Protein AF-A0A498DBR0-F1 (afdb_monomer)

Solvent-accessible surface area (backbone atoms only — not comparable to full-atom values): 5287 Å² total; per-residue (Å²): 109,75,65,60,52,50,54,51,51,53,51,53,51,52,52,52,56,51,50,52,60,50,54,77,72,48,65,70,94,77,57,69,61,45,63,56,21,44,51,47,16,50,50,22,48,49,51,28,53,46,66,60,47,66,96,43,95,45,77,85,70,54,46,75,67,51,49,52,53,32,52,53,23,51,51,52,14,50,55,23,42,52,50,21,53,52,47,53,50,54,54,55,60,78,72,109

Secondary structure (DSSP, 8-state):
-HHHHHHHHHHHHHHHHHHHHHHTTS-GGG--THHHHHHHHHHHHHHHHHHHHTT-SSGGG--HHHHHHHHHHHHHHHHHHHHHHHHHHHHHHTT-

Structure (mmCIF, N/CA/C/O backbone):
data_AF-A0A498DBR0-F1
#
_entry.id   AF-A0A498DBR0-F1
#
loop_
_atom_site.group_PDB
_atom_site.id
_atom_site.type_symbol
_atom_site.label_atom_id
_atom_site.label_alt_id
_atom_site.label_comp_id
_atom_site.label_asym_id
_atom_site.label_entity_id
_atom_site.label_seq_id
_atom_site.pdbx_PDB_ins_code
_atom_site.Cartn_x
_atom_site.Cartn_y
_atom_site.Cartn_z
_atom_site.occupancy
_atom_site.B_iso_or_equiv
_atom_site.auth_seq_id
_atom_site.auth_comp_id
_atom_site.auth_asym_id
_atom_site.auth_atom_id
_atom_site.pdbx_PDB_model_num
ATOM 1 N N . MET A 1 1 ? -22.021 -12.821 11.250 1.00 62.44 1 MET A N 1
ATOM 2 C CA . MET A 1 1 ? -20.759 -13.591 11.275 1.00 62.44 1 MET A CA 1
ATOM 3 C C . MET A 1 1 ? -20.639 -14.619 10.147 1.00 62.44 1 MET A C 1
ATOM 5 O O . MET A 1 1 ? -19.879 -14.370 9.225 1.00 62.44 1 MET A O 1
ATOM 9 N N . THR A 1 2 ? -21.374 -15.742 10.137 1.00 75.69 2 THR A N 1
ATOM 10 C CA . THR A 1 2 ? -21.166 -16.812 9.127 1.00 75.69 2 THR A CA 1
ATOM 11 C C . THR A 1 2 ? -21.482 -16.378 7.687 1.00 75.69 2 THR A C 1
ATOM 13 O O . THR A 1 2 ? -20.727 -16.690 6.775 1.00 75.69 2 THR A O 1
ATOM 16 N N . MET A 1 3 ? -22.553 -15.604 7.477 1.00 85.31 3 MET A N 1
ATOM 17 C CA . MET A 1 3 ? -22.933 -15.093 6.147 1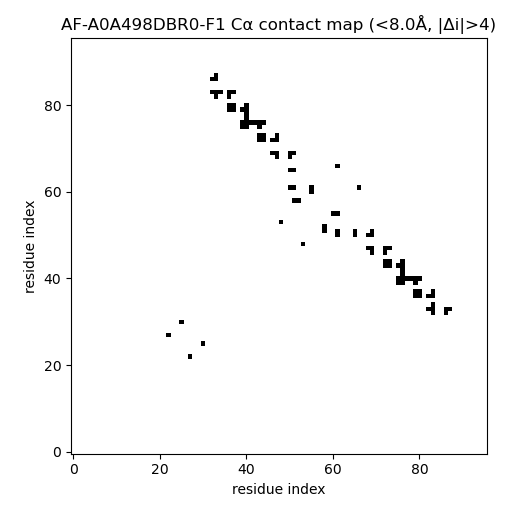.00 85.31 3 MET A CA 1
ATOM 18 C C . MET A 1 3 ? -21.960 -14.041 5.598 1.00 85.31 3 MET A C 1
ATOM 20 O O . MET A 1 3 ? -21.635 -14.073 4.417 1.00 85.31 3 MET A O 1
ATOM 24 N N . GLU A 1 4 ? -21.453 -13.139 6.441 1.00 77.62 4 GLU A N 1
ATOM 25 C CA . GLU A 1 4 ? -20.457 -12.128 6.040 1.00 77.62 4 GLU A CA 1
ATOM 26 C C . GLU A 1 4 ? -19.148 -12.789 5.601 1.00 77.62 4 GLU A C 1
ATOM 28 O O . GLU A 1 4 ? -18.539 -12.382 4.611 1.00 77.62 4 GLU A O 1
ATOM 33 N N . LEU A 1 5 ? -18.755 -13.861 6.293 1.00 85.44 5 LEU A N 1
ATOM 34 C CA . LEU A 1 5 ? -17.582 -14.655 5.947 1.00 85.44 5 LEU A CA 1
ATOM 35 C C . LEU A 1 5 ? -17.758 -15.348 4.585 1.00 85.44 5 LEU A C 1
ATOM 37 O O . LEU A 1 5 ? -16.846 -15.322 3.762 1.00 85.44 5 LEU A O 1
ATOM 41 N N . ILE A 1 6 ? -18.949 -15.896 4.311 1.00 90.69 6 ILE A N 1
ATOM 42 C CA . ILE A 1 6 ? -19.290 -16.507 3.015 1.00 90.69 6 ILE A CA 1
ATOM 43 C C . ILE A 1 6 ? -19.261 -15.462 1.893 1.00 90.69 6 ILE A C 1
ATOM 45 O O . ILE A 1 6 ? -18.623 -15.693 0.867 1.00 90.69 6 ILE A O 1
ATOM 49 N N . PHE A 1 7 ? -19.888 -14.299 2.086 1.00 86.06 7 PHE A N 1
ATOM 50 C CA . PHE A 1 7 ? -19.861 -13.214 1.098 1.00 86.06 7 PHE A CA 1
ATOM 51 C C . PHE A 1 7 ? -18.436 -12.740 0.804 1.00 86.06 7 PHE A C 1
ATOM 53 O O . PHE A 1 7 ? -18.068 -12.568 -0.357 1.00 86.06 7 PHE A O 1
ATOM 60 N N . THR A 1 8 ? -17.615 -12.593 1.843 1.00 82.94 8 THR A N 1
ATOM 61 C CA . THR A 1 8 ? -16.208 -12.199 1.704 1.00 82.94 8 THR A CA 1
ATOM 62 C C . THR A 1 8 ? -15.419 -13.229 0.897 1.00 82.94 8 THR A C 1
ATOM 64 O O . THR A 1 8 ? -14.706 -12.866 -0.036 1.00 82.94 8 THR A O 1
ATOM 67 N N . LEU A 1 9 ? -15.590 -14.521 1.196 1.00 89.94 9 LEU A N 1
ATOM 68 C CA . LEU A 1 9 ? -14.946 -15.607 0.454 1.00 89.94 9 LEU A CA 1
ATOM 69 C C . LEU A 1 9 ? -15.360 -15.627 -1.020 1.00 89.94 9 LEU A C 1
ATOM 71 O O . LEU A 1 9 ? -14.498 -15.782 -1.881 1.00 89.94 9 LEU A O 1
ATOM 75 N N . VAL A 1 10 ? -16.645 -15.421 -1.322 1.00 92.69 10 VAL A N 1
ATOM 76 C CA . VAL A 1 10 ? -17.152 -15.351 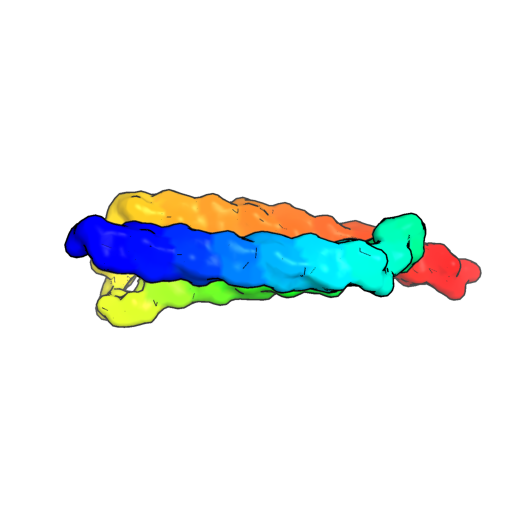-2.704 1.00 92.69 10 VAL A CA 1
ATOM 77 C C . VAL A 1 10 ? -16.531 -14.178 -3.464 1.00 92.69 10 VAL A C 1
ATOM 79 O O . VAL A 1 10 ? -16.126 -14.347 -4.614 1.00 92.69 10 VAL A O 1
ATOM 82 N N . ILE A 1 11 ? -16.403 -13.009 -2.830 1.00 86.19 11 ILE A N 1
ATOM 83 C CA . ILE A 1 11 ? -15.770 -11.832 -3.441 1.00 86.19 11 ILE A CA 1
ATOM 84 C C . ILE A 1 11 ? -14.285 -12.097 -3.722 1.00 86.19 11 ILE A C 1
ATOM 86 O O . ILE A 1 11 ? -13.820 -11.830 -4.830 1.00 86.19 11 ILE A O 1
ATOM 90 N N . ILE A 1 12 ? -13.553 -12.672 -2.760 1.00 88.81 12 ILE A N 1
ATOM 91 C CA . ILE A 1 12 ? -12.134 -13.026 -2.927 1.00 88.81 12 ILE A CA 1
ATOM 92 C C . ILE A 1 12 ? -11.958 -14.027 -4.076 1.00 88.81 12 ILE A C 1
ATOM 94 O O . ILE A 1 12 ? -11.108 -13.820 -4.942 1.00 88.81 12 ILE A O 1
ATOM 98 N N . LEU A 1 13 ? -12.786 -15.078 -4.129 1.00 93.38 13 LEU A N 1
ATOM 99 C CA . LEU A 1 13 ? -12.756 -16.065 -5.213 1.00 93.38 13 LEU A CA 1
ATOM 100 C C . LEU A 1 13 ? -13.067 -15.426 -6.570 1.00 93.38 13 LEU A C 1
ATOM 102 O O . LEU A 1 13 ? -12.397 -15.718 -7.560 1.00 93.38 13 LEU A O 1
ATOM 106 N N . GLY A 1 14 ? -14.058 -14.534 -6.613 1.00 91.31 14 GLY A N 1
ATOM 107 C CA . GLY A 1 14 ? -14.426 -13.796 -7.817 1.00 91.31 14 GLY A CA 1
ATOM 108 C C . GLY A 1 14 ? -13.268 -12.957 -8.352 1.00 91.31 14 GLY A C 1
ATOM 109 O O . GLY A 1 14 ? -12.957 -13.035 -9.540 1.00 91.31 14 GLY A O 1
ATOM 110 N N . ILE A 1 15 ? -12.585 -12.214 -7.477 1.00 85.25 15 ILE A N 1
ATOM 111 C CA . ILE A 1 15 ? -11.399 -11.425 -7.837 1.00 85.25 15 ILE A CA 1
ATOM 112 C C . ILE A 1 15 ? -10.271 -12.340 -8.328 1.00 85.25 15 ILE A C 1
ATOM 114 O O . ILE A 1 15 ? -9.685 -12.062 -9.373 1.00 85.25 15 ILE A O 1
ATOM 118 N N . ALA A 1 16 ? -9.997 -13.448 -7.632 1.00 82.56 16 ALA A N 1
ATOM 119 C CA . ALA A 1 16 ? -8.940 -14.388 -8.006 1.00 82.56 16 ALA A CA 1
ATOM 120 C C . ALA A 1 16 ? -9.148 -14.978 -9.414 1.00 82.56 16 ALA A C 1
ATOM 122 O O . ALA A 1 16 ? -8.227 -14.968 -10.229 1.00 82.56 16 ALA A O 1
ATOM 123 N N . LEU A 1 17 ? -10.370 -15.413 -9.738 1.00 89.75 17 LEU A N 1
ATOM 124 C CA . LEU A 1 17 ? -10.716 -15.923 -11.073 1.00 89.75 17 LEU A CA 1
ATOM 125 C C . LEU A 1 17 ? -10.599 -14.853 -12.165 1.00 89.75 17 LEU A C 1
ATOM 127 O O . LEU A 1 17 ? -10.258 -15.150 -13.313 1.00 89.75 17 LEU A O 1
ATOM 131 N N . LEU A 1 18 ? -10.913 -13.602 -11.827 1.00 81.62 18 LEU A N 1
ATOM 132 C CA . LEU A 1 18 ? -10.830 -12.483 -12.757 1.00 81.62 18 LEU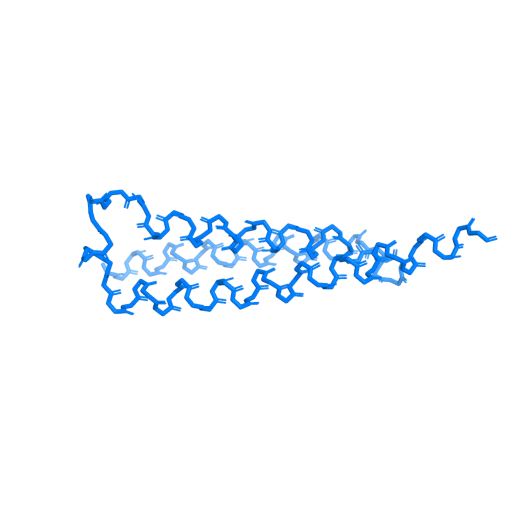 A CA 1
ATOM 133 C C . LEU A 1 18 ? -9.369 -12.138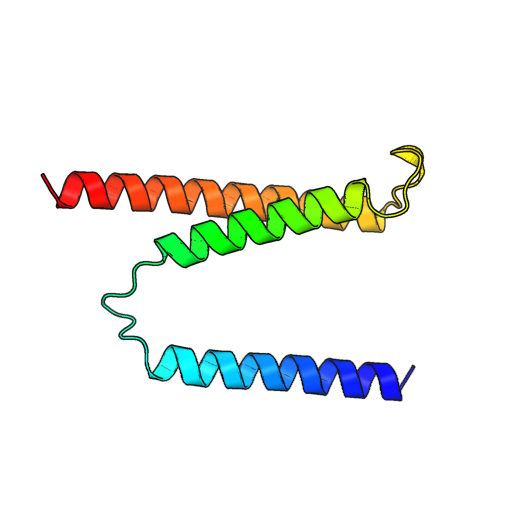 -13.070 1.00 81.62 18 LEU A C 1
ATOM 135 O O . LEU A 1 18 ? -9.033 -11.918 -14.233 1.00 81.62 18 LEU A O 1
ATOM 139 N N . ILE A 1 19 ? -8.502 -12.171 -12.054 1.00 79.31 19 ILE A N 1
ATOM 140 C CA . ILE A 1 19 ? -7.050 -12.017 -12.201 1.00 79.31 19 ILE A CA 1
ATOM 141 C C . ILE A 1 19 ? -6.490 -13.125 -13.095 1.00 79.31 19 ILE A C 1
ATOM 143 O O . ILE A 1 19 ? -5.807 -12.815 -14.067 1.00 79.31 19 ILE A O 1
ATOM 147 N N . ASP A 1 20 ? -6.826 -14.389 -12.833 1.00 77.31 20 ASP A N 1
ATOM 148 C CA . ASP A 1 20 ? -6.338 -15.535 -13.614 1.00 77.31 20 ASP A CA 1
ATOM 149 C C . ASP A 1 20 ? -6.695 -15.414 -15.109 1.00 77.31 20 ASP A C 1
ATOM 151 O O . ASP A 1 20 ? -5.841 -15.531 -15.993 1.00 77.31 20 ASP A O 1
ATOM 155 N N . LYS A 1 21 ? -7.944 -15.027 -15.411 1.00 82.06 21 LYS A N 1
ATOM 156 C CA . LYS A 1 21 ? -8.388 -14.742 -16.787 1.00 82.06 21 LYS A CA 1
ATOM 157 C C . LYS A 1 21 ? -7.617 -13.611 -17.463 1.00 82.06 21 LYS A C 1
ATOM 159 O O . LYS A 1 21 ? -7.432 -13.657 -18.681 1.00 82.06 21 LYS A O 1
ATOM 164 N N . ILE A 1 22 ? -7.238 -12.576 -16.717 1.00 78.00 22 ILE A N 1
ATOM 165 C CA . ILE A 1 22 ? -6.445 -11.462 -17.246 1.00 78.00 22 ILE A CA 1
ATOM 166 C C . ILE A 1 22 ? -5.019 -11.943 -17.518 1.00 78.00 22 ILE A C 1
ATOM 168 O O . ILE A 1 22 ? -4.522 -11.739 -18.623 1.00 78.00 22 ILE A O 1
ATOM 172 N N . TYR A 1 23 ? -4.396 -12.641 -16.566 1.00 67.88 23 TYR A N 1
ATOM 173 C CA . TYR A 1 23 ? -3.031 -13.164 -16.689 1.00 67.88 23 TYR A CA 1
ATOM 174 C C . TYR A 1 23 ? -2.869 -14.105 -17.885 1.00 67.88 23 TYR A C 1
ATOM 176 O O . TYR A 1 23 ? -1.910 -13.962 -18.637 1.00 67.88 23 TYR A O 1
ATOM 184 N N . ALA A 1 24 ? -3.838 -14.987 -18.140 1.00 70.56 24 ALA A N 1
ATOM 185 C CA . ALA A 1 24 ? -3.816 -15.889 -19.296 1.00 70.56 24 ALA A CA 1
ATOM 186 C C . ALA A 1 24 ? -3.847 -15.167 -20.661 1.00 70.56 24 ALA A C 1
ATOM 188 O O . ALA A 1 24 ? -3.506 -15.755 -21.685 1.00 70.56 24 ALA A O 1
ATOM 189 N N . ARG A 1 25 ? -4.279 -13.899 -20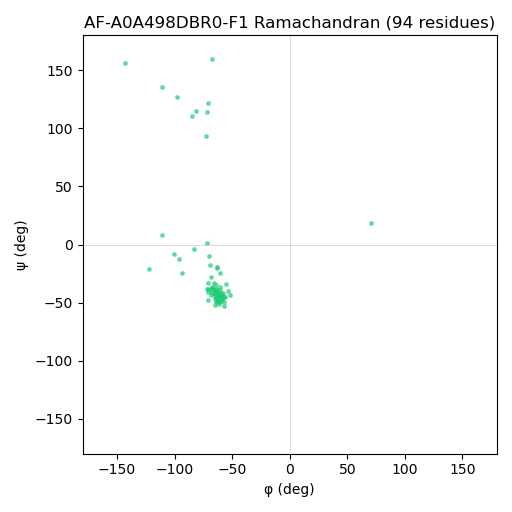.699 1.00 70.75 25 ARG A N 1
ATOM 190 C CA . ARG A 1 25 ? -4.353 -13.079 -21.921 1.00 70.75 25 ARG A CA 1
ATOM 191 C C . ARG A 1 25 ? -3.198 -12.094 -22.065 1.00 70.75 25 ARG A C 1
ATOM 193 O O . ARG A 1 25 ? -3.082 -11.450 -23.108 1.00 70.75 25 ARG A O 1
ATOM 200 N N . VAL A 1 26 ? -2.366 -11.946 -21.040 1.00 67.19 26 VAL A N 1
ATOM 201 C CA . VAL A 1 26 ? -1.225 -11.032 -21.044 1.00 67.19 26 VAL A CA 1
ATOM 202 C C . VAL A 1 26 ? 0.027 -11.827 -21.390 1.00 67.19 26 VAL A C 1
ATOM 204 O O . VAL A 1 26 ? 0.334 -12.833 -20.763 1.00 67.19 26 VAL A O 1
ATOM 207 N N . ASN A 1 27 ? 0.777 -11.369 -22.393 1.00 63.81 27 ASN A N 1
ATOM 208 C CA . ASN A 1 27 ? 2.069 -11.959 -22.718 1.00 63.81 27 ASN A CA 1
ATOM 209 C C . ASN A 1 27 ? 3.095 -11.557 -21.642 1.00 63.81 27 ASN A C 1
ATOM 211 O O . ASN A 1 27 ? 3.684 -10.475 -21.708 1.00 63.81 27 ASN A O 1
ATOM 215 N N . LEU A 1 28 ? 3.251 -12.409 -20.623 1.00 64.56 28 LEU A N 1
ATOM 216 C CA . LEU A 1 28 ? 4.078 -12.153 -19.438 1.00 64.56 28 LEU A CA 1
ATOM 217 C C . LEU A 1 28 ? 5.558 -11.925 -19.771 1.00 64.56 28 LEU A C 1
ATOM 219 O O . LEU A 1 28 ? 6.237 -11.219 -19.032 1.00 64.56 28 LEU A O 1
ATOM 223 N N . GLU A 1 29 ? 6.043 -12.441 -20.902 1.00 62.25 29 GLU A N 1
ATOM 224 C CA . GLU A 1 29 ? 7.436 -12.277 -21.338 1.00 62.25 29 GLU A CA 1
ATOM 225 C C . GLU A 1 29 ? 7.772 -10.831 -21.739 1.00 62.25 29 GLU A C 1
ATOM 227 O O . GLU A 1 29 ? 8.906 -10.391 -21.573 1.00 62.25 29 GLU A O 1
ATOM 232 N N . ASN A 1 30 ? 6.779 -10.065 -22.207 1.00 59.56 30 ASN A N 1
ATOM 233 C CA . ASN A 1 30 ? 6.919 -8.646 -22.567 1.00 59.56 30 ASN A CA 1
ATOM 234 C C . ASN A 1 30 ? 6.172 -7.710 -21.605 1.00 59.56 30 ASN A C 1
ATOM 236 O O . ASN A 1 30 ? 6.045 -6.506 -21.862 1.00 59.56 30 ASN A O 1
ATOM 240 N N . TYR A 1 31 ? 5.651 -8.248 -20.500 1.00 65.25 31 TYR A N 1
ATOM 241 C CA . TYR A 1 31 ? 4.888 -7.468 -19.545 1.00 65.25 31 TYR A CA 1
ATOM 242 C C . TYR A 1 31 ? 5.805 -6.508 -18.788 1.00 65.25 31 TYR A C 1
ATOM 244 O O . TYR A 1 31 ? 6.766 -6.890 -18.126 1.00 65.25 31 TYR A O 1
ATOM 252 N N . SER A 1 32 ? 5.483 -5.224 -18.890 1.00 65.12 32 SER A N 1
ATOM 253 C CA . SER A 1 32 ? 6.111 -4.182 -18.097 1.00 65.12 32 SER A CA 1
ATOM 254 C C . SER A 1 32 ? 5.419 -4.066 -16.743 1.00 65.12 32 SER A C 1
ATOM 256 O O . SER A 1 32 ? 4.325 -3.493 -16.701 1.00 65.12 32 SER A O 1
ATOM 258 N N . PRO A 1 33 ? 6.049 -4.445 -15.620 1.00 80.56 33 PRO A N 1
ATOM 259 C CA . PRO A 1 33 ? 5.433 -4.284 -14.306 1.00 80.56 33 PRO A CA 1
ATOM 260 C C . PRO A 1 33 ? 5.370 -2.814 -13.858 1.00 80.56 33 PRO A C 1
ATOM 262 O O . PRO A 1 33 ? 4.879 -2.526 -12.776 1.00 80.56 33 PRO A O 1
ATOM 265 N N . ILE A 1 34 ? 5.836 -1.855 -14.672 1.00 85.75 34 ILE A N 1
ATOM 266 C CA . ILE A 1 34 ? 5.841 -0.427 -14.321 1.00 85.75 34 ILE A CA 1
ATOM 267 C C . ILE A 1 34 ? 4.467 0.081 -13.862 1.00 85.75 34 ILE A C 1
ATOM 269 O O . ILE A 1 34 ? 4.377 0.782 -12.858 1.00 85.75 34 ILE A O 1
ATOM 273 N N . TRP A 1 35 ? 3.397 -0.309 -14.560 1.00 82.25 35 TRP A N 1
ATOM 274 C CA . TRP A 1 35 ? 2.041 0.095 -14.203 1.00 82.25 35 TRP A CA 1
ATOM 275 C C . TRP A 1 35 ? 1.583 -0.591 -12.922 1.00 82.25 35 TRP A C 1
ATOM 277 O O . TRP A 1 35 ? 0.975 0.051 -12.077 1.00 82.25 35 TRP A O 1
ATOM 287 N N . GLU A 1 36 ? 1.936 -1.858 -12.730 1.00 89.19 36 GLU A N 1
ATOM 288 C CA . GLU A 1 36 ? 1.647 -2.591 -11.500 1.00 89.19 36 GLU A CA 1
ATOM 289 C C . GLU A 1 36 ? 2.319 -1.949 -10.283 1.00 89.19 36 GLU A C 1
ATOM 291 O O . GLU A 1 36 ? 1.656 -1.699 -9.278 1.00 89.19 36 GLU A O 1
ATOM 296 N N . TYR A 1 37 ? 3.607 -1.616 -10.384 1.00 91.56 37 TYR A N 1
ATOM 297 C CA . TYR A 1 37 ? 4.340 -0.923 -9.328 1.00 91.56 37 TYR A CA 1
ATOM 298 C C . TYR A 1 37 ? 3.733 0.446 -9.020 1.00 91.56 37 TYR A C 1
ATOM 300 O O . TYR A 1 37 ? 3.571 0.798 -7.853 1.00 91.56 37 TYR A O 1
ATOM 308 N N . PHE A 1 38 ? 3.339 1.199 -10.049 1.00 90.12 38 PHE A N 1
ATOM 309 C CA . PHE A 1 38 ? 2.650 2.472 -9.864 1.00 90.12 38 PHE A CA 1
ATOM 310 C C . PHE A 1 38 ? 1.311 2.297 -9.132 1.00 90.12 38 PHE A C 1
ATOM 312 O O . PHE A 1 38 ? 1.072 2.964 -8.126 1.00 90.12 38 PHE A O 1
ATOM 319 N N . PHE A 1 39 ? 0.453 1.382 -9.592 1.00 89.50 39 PHE A N 1
ATOM 320 C CA . PHE A 1 39 ? -0.862 1.164 -8.989 1.00 89.50 39 PHE A CA 1
ATOM 321 C C . PHE A 1 39 ? -0.767 0.623 -7.564 1.00 89.50 39 PHE A C 1
ATOM 323 O O . PHE A 1 39 ? -1.522 1.071 -6.706 1.00 89.50 39 PHE A O 1
ATOM 330 N N . LYS A 1 40 ? 0.178 -0.281 -7.279 1.00 94.19 40 LYS A N 1
ATOM 331 C CA . LYS A 1 40 ? 0.438 -0.757 -5.913 1.00 94.19 40 LYS A CA 1
ATOM 332 C C . LYS A 1 40 ? 0.897 0.385 -5.011 1.00 94.19 40 LYS A C 1
ATOM 334 O O . LYS A 1 40 ? 0.332 0.565 -3.938 1.00 94.19 40 LYS A O 1
ATOM 339 N N . ALA A 1 41 ? 1.862 1.193 -5.457 1.00 93.25 41 ALA A N 1
ATOM 340 C CA . ALA A 1 41 ? 2.324 2.355 -4.700 1.00 93.25 41 ALA A CA 1
ATOM 341 C C . ALA A 1 41 ? 1.177 3.329 -4.390 1.00 93.25 41 ALA A C 1
ATOM 343 O O . ALA A 1 41 ? 1.018 3.761 -3.248 1.00 93.25 41 ALA A O 1
ATOM 344 N N . PHE A 1 42 ? 0.344 3.619 -5.391 1.00 92.31 42 PHE A N 1
ATOM 345 C CA . PHE A 1 42 ? -0.833 4.467 -5.239 1.00 92.31 42 PHE A CA 1
ATOM 346 C C . PHE A 1 42 ? -1.851 3.878 -4.254 1.00 92.31 42 PHE A C 1
ATOM 348 O O . PHE A 1 42 ? -2.286 4.578 -3.343 1.00 92.31 42 PHE A O 1
ATOM 355 N N . LEU A 1 43 ? -2.204 2.597 -4.398 1.00 95.12 43 LEU A N 1
ATOM 356 C CA . LEU A 1 43 ? -3.187 1.924 -3.548 1.00 95.12 43 LEU A CA 1
ATOM 357 C C . LEU A 1 43 ? -2.743 1.914 -2.082 1.00 95.12 43 LEU A C 1
ATOM 359 O 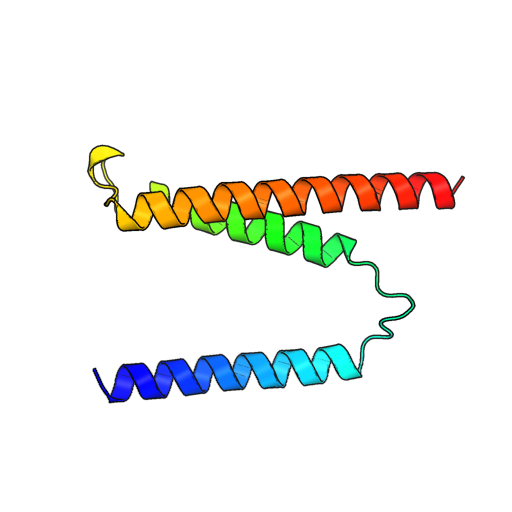O . LEU A 1 43 ? -3.526 2.248 -1.199 1.00 95.12 43 LEU A O 1
ATOM 363 N N . TYR A 1 44 ? -1.482 1.579 -1.814 1.00 96.56 44 TYR A N 1
ATOM 364 C CA . TYR A 1 44 ? -0.954 1.578 -0.453 1.00 96.56 44 TYR A CA 1
ATOM 365 C C . TYR A 1 44 ? -0.850 2.987 0.143 1.00 96.56 44 TYR A C 1
ATOM 367 O O . TYR A 1 44 ? -1.146 3.181 1.325 1.00 96.56 44 TYR A O 1
ATOM 375 N N . GLY A 1 45 ? -0.502 3.992 -0.667 1.00 93.75 45 GLY A N 1
ATOM 376 C CA . GLY A 1 45 ? -0.574 5.395 -0.255 1.00 93.75 45 GLY A CA 1
ATOM 377 C C . GLY A 1 45 ? -2.005 5.815 0.092 1.00 93.75 45 GLY A C 1
ATOM 378 O O . GLY A 1 45 ? -2.236 6.444 1.123 1.00 93.75 45 GLY A O 1
ATOM 379 N N . PHE A 1 46 ? -2.980 5.393 -0.713 1.00 94.62 46 PHE A N 1
ATOM 380 C CA . PHE A 1 46 ? -4.397 5.639 -0.469 1.00 94.62 46 PHE A CA 1
ATOM 381 C C . PHE A 1 46 ? -4.880 4.981 0.828 1.00 94.62 46 PHE A C 1
ATOM 383 O O . PHE A 1 46 ? -5.478 5.665 1.654 1.00 94.62 46 PHE A O 1
ATOM 390 N N . ILE A 1 47 ? -4.567 3.697 1.049 1.00 94.81 47 ILE A N 1
ATOM 391 C CA . ILE A 1 47 ? -4.883 2.979 2.297 1.00 94.81 47 ILE A CA 1
ATOM 392 C C . ILE A 1 47 ? -4.286 3.716 3.495 1.00 94.81 47 ILE A C 1
ATOM 394 O O . ILE A 1 47 ? -4.982 3.927 4.485 1.00 94.81 47 ILE A O 1
ATOM 398 N N . THR A 1 48 ? -3.029 4.150 3.393 1.00 96.25 48 THR A N 1
ATOM 399 C CA . THR A 1 48 ? -2.345 4.890 4.460 1.00 96.25 48 THR A CA 1
ATOM 400 C C . THR A 1 48 ? -3.112 6.159 4.831 1.00 96.25 48 THR A C 1
ATOM 402 O O . THR A 1 48 ? -3.457 6.344 5.994 1.00 96.25 48 THR A O 1
ATOM 405 N N . VAL A 1 49 ? -3.436 7.002 3.845 1.00 94.75 49 VAL A N 1
ATOM 406 C CA . VAL A 1 49 ? -4.155 8.270 4.056 1.00 94.75 49 VAL A CA 1
ATOM 407 C C . VAL A 1 49 ? -5.568 8.027 4.586 1.00 94.75 49 VAL A C 1
ATOM 409 O O . VAL A 1 49 ? -5.976 8.662 5.555 1.00 94.75 49 VAL A O 1
ATOM 412 N N . PHE A 1 50 ? -6.316 7.093 3.997 1.00 95.12 50 PHE A N 1
ATOM 413 C CA . PHE A 1 50 ? -7.676 6.796 4.450 1.00 95.12 50 PHE A CA 1
ATOM 414 C C . PHE A 1 50 ? -7.698 6.254 5.876 1.00 95.12 50 PHE A C 1
ATOM 416 O O . PHE A 1 50 ? -8.510 6.704 6.675 1.00 95.12 50 PHE A O 1
ATOM 423 N N . THR A 1 51 ? -6.782 5.350 6.220 1.00 94.44 51 THR A N 1
ATOM 424 C CA . THR A 1 51 ? -6.695 4.786 7.576 1.00 94.44 51 THR A CA 1
ATOM 425 C C . THR A 1 51 ? -6.311 5.854 8.607 1.00 94.44 51 THR A C 1
ATOM 427 O O . THR A 1 51 ? -6.778 5.811 9.740 1.00 94.44 51 THR A O 1
ATOM 430 N N . LEU A 1 52 ? -5.491 6.834 8.212 1.00 93.31 52 LEU A N 1
ATOM 431 C CA . LEU A 1 52 ? -5.073 7.944 9.072 1.00 93.31 52 LEU A CA 1
ATOM 432 C C . LEU A 1 52 ? -6.187 8.958 9.360 1.00 93.31 52 LEU A C 1
ATOM 434 O O . LEU A 1 52 ? -6.238 9.485 10.467 1.00 93.31 52 LEU A O 1
ATOM 438 N N . PHE A 1 53 ? -7.037 9.265 8.375 1.00 92.56 53 PHE A N 1
ATOM 439 C CA . PHE A 1 53 ? -7.901 10.453 8.443 1.00 92.56 53 PHE A CA 1
ATOM 440 C C . PHE A 1 53 ? -9.401 10.176 8.323 1.00 92.56 53 PHE A C 1
ATOM 442 O O . PHE A 1 53 ? -10.207 11.015 8.726 1.00 92.56 53 PHE A O 1
ATOM 449 N N . TYR A 1 54 ? -9.823 9.045 7.757 1.00 92.19 54 TYR A N 1
ATOM 450 C CA . TYR A 1 54 ? -11.244 8.809 7.513 1.00 92.19 54 TYR A CA 1
ATOM 451 C C . TYR A 1 54 ? -11.993 8.542 8.824 1.00 92.19 54 TYR A C 1
ATOM 453 O O . TYR A 1 54 ? -11.777 7.529 9.485 1.00 92.19 54 TYR A O 1
ATOM 461 N N . GLY A 1 55 ? -12.894 9.458 9.187 1.00 91.88 55 GLY A N 1
ATOM 462 C CA . GLY A 1 55 ? -13.686 9.361 10.415 1.00 91.88 55 GLY A CA 1
ATOM 463 C C . GLY A 1 55 ? -12.885 9.586 11.703 1.00 91.88 55 GLY A C 1
ATOM 464 O O . GLY A 1 55 ? -13.346 9.168 12.761 1.00 91.88 55 GLY A O 1
ATOM 465 N N . LYS A 1 56 ? -11.698 10.207 11.619 1.00 92.31 56 LYS A N 1
ATOM 466 C CA . LYS A 1 56 ? -10.838 10.540 12.766 1.00 92.31 56 LYS A CA 1
ATOM 467 C C . LYS A 1 56 ? -10.806 12.054 12.969 1.00 92.31 56 LYS A C 1
ATOM 469 O O . LYS A 1 56 ? -10.640 12.794 12.001 1.00 92.31 56 LYS A O 1
ATOM 474 N N . GLU A 1 57 ? -10.935 12.513 14.211 1.00 92.31 57 GLU A N 1
ATOM 475 C CA . GLU A 1 57 ? -10.793 13.936 14.560 1.00 92.31 57 GLU A CA 1
ATOM 476 C C . GLU A 1 57 ? -9.356 14.255 14.998 1.00 92.31 57 GLU A C 1
ATOM 478 O 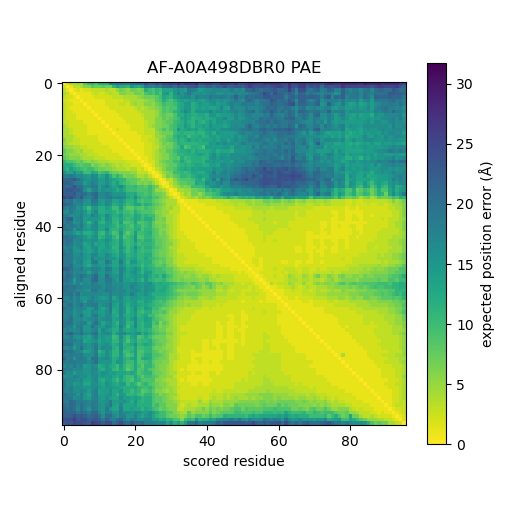O . GLU A 1 57 ? -8.884 15.384 14.850 1.00 92.31 57 GLU A O 1
ATOM 483 N N . SER A 1 58 ? -8.635 13.243 15.489 1.00 92.62 58 SER A N 1
ATOM 484 C CA . SER A 1 58 ? -7.242 13.322 15.919 1.00 92.62 58 SER A CA 1
ATOM 485 C C . SER A 1 58 ? -6.459 12.049 15.584 1.00 92.62 58 SER A C 1
ATOM 487 O O . SER A 1 58 ? -7.007 10.953 15.503 1.00 92.62 58 SER A O 1
ATOM 489 N N . LEU A 1 59 ? -5.131 12.165 15.477 1.00 90.88 59 LEU A N 1
ATOM 490 C CA . LEU A 1 59 ? -4.229 11.009 15.356 1.00 90.88 59 LEU A CA 1
ATOM 491 C C . LEU A 1 59 ? -4.266 10.092 16.588 1.00 90.88 59 LEU A C 1
ATOM 493 O O .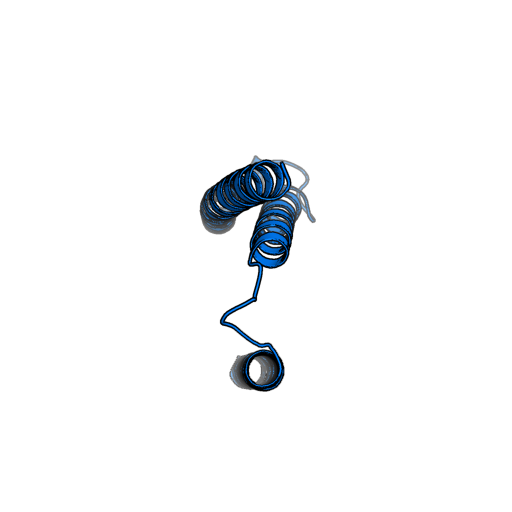 LEU A 1 59 ? -3.898 8.922 16.497 1.00 90.88 59 LEU A O 1
ATOM 497 N N . ASN A 1 60 ? -4.728 10.607 17.730 1.00 93.31 60 ASN A N 1
ATOM 498 C CA . ASN A 1 60 ? -4.937 9.809 18.938 1.00 93.31 60 ASN A CA 1
ATOM 499 C C . ASN A 1 60 ? -6.103 8.814 18.792 1.00 93.31 60 ASN A C 1
ATOM 501 O O . ASN A 1 60 ? -6.169 7.852 19.553 1.00 93.31 60 ASN A O 1
ATOM 505 N N . ASP A 1 61 ? -6.984 9.014 17.807 1.00 95.88 61 ASP A N 1
ATOM 506 C CA . ASP A 1 61 ? -8.128 8.137 17.530 1.00 95.88 61 ASP A CA 1
ATOM 507 C C . ASP A 1 61 ? -7.731 6.917 16.675 1.00 95.88 61 ASP A C 1
ATOM 509 O O . ASP A 1 61 ? -8.561 6.050 16.375 1.00 95.88 61 ASP A O 1
ATOM 513 N N . VAL A 1 62 ? -6.470 6.850 16.236 1.00 95.62 62 VAL A N 1
ATOM 514 C CA . VAL A 1 62 ? -5.924 5.738 15.456 1.00 95.62 62 VAL A CA 1
ATOM 515 C C . VAL A 1 62 ? -5.538 4.608 16.408 1.00 95.62 62 VAL A C 1
ATOM 517 O O . VAL A 1 62 ? -4.633 4.730 17.236 1.00 95.62 62 VAL A O 1
ATOM 520 N N . SER A 1 63 ? -6.232 3.483 16.285 1.00 96.88 63 SER A N 1
ATOM 521 C CA . SER A 1 63 ? -5.999 2.293 17.097 1.00 96.88 63 SER A CA 1
ATOM 522 C C . SER A 1 63 ? -4.644 1.638 16.788 1.00 96.88 63 SER A C 1
ATOM 524 O O . SER A 1 63 ? -4.096 1.806 15.694 1.00 96.88 63 SER A O 1
ATOM 526 N N . PRO A 1 64 ? -4.101 0.809 17.701 1.00 96.19 64 PRO A N 1
ATOM 527 C CA . PRO A 1 64 ? -2.864 0.069 17.444 1.00 96.19 64 PRO A CA 1
ATOM 528 C C . PRO A 1 64 ? -2.908 -0.804 16.179 1.00 96.19 64 PRO A C 1
ATOM 530 O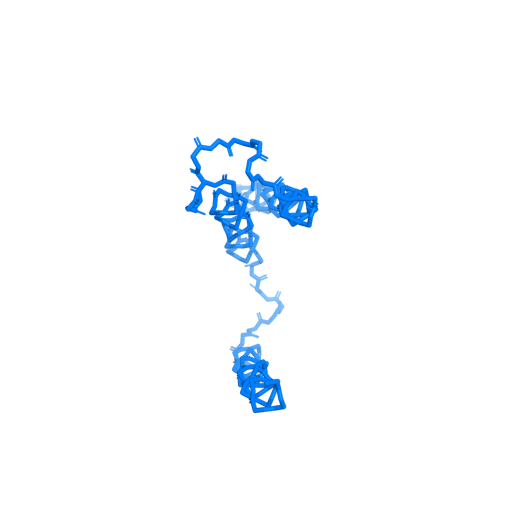 O . PRO A 1 64 ? -1.902 -0.937 15.484 1.00 96.19 64 PRO A O 1
ATOM 533 N N . LEU A 1 65 ? -4.073 -1.377 15.853 1.00 95.88 65 LEU A N 1
ATOM 534 C CA . LEU A 1 65 ? -4.257 -2.165 14.632 1.00 95.88 65 LEU A CA 1
ATOM 535 C C . LEU A 1 65 ? -4.193 -1.285 13.376 1.00 95.88 65 LEU A C 1
ATOM 537 O O . LEU A 1 65 ? -3.536 -1.650 12.405 1.00 95.88 65 LEU A O 1
ATOM 541 N N . GLU A 1 66 ? -4.835 -0.118 13.397 1.00 95.75 66 GLU A N 1
ATOM 542 C CA . GLU A 1 66 ? -4.776 0.845 12.292 1.00 95.75 66 GLU A CA 1
ATOM 543 C C . GLU A 1 66 ? -3.344 1.356 12.080 1.00 95.75 66 GLU A C 1
ATOM 545 O O . GLU A 1 66 ? -2.889 1.424 10.939 1.00 95.75 66 GLU A O 1
ATOM 550 N N . TRP A 1 67 ? -2.582 1.597 13.153 1.00 97.25 67 TRP A N 1
ATOM 551 C CA . TRP A 1 67 ? -1.152 1.920 13.060 1.00 97.25 67 TRP A CA 1
ATOM 552 C C . TRP A 1 67 ? -0.324 0.812 12.406 1.00 97.25 67 TRP A C 1
ATOM 554 O O . TRP A 1 67 ? 0.566 1.108 11.607 1.00 97.25 67 TRP A O 1
ATOM 564 N N . ALA A 1 68 ? -0.624 -0.458 12.687 1.00 96.50 68 ALA A N 1
ATOM 565 C CA . ALA A 1 68 ? 0.030 -1.578 12.015 1.00 96.50 68 ALA A CA 1
ATOM 566 C C . ALA A 1 68 ? -0.302 -1.612 10.511 1.00 96.50 68 ALA A C 1
ATOM 568 O O . ALA A 1 68 ? 0.596 -1.795 9.686 1.00 96.50 68 ALA A O 1
ATOM 569 N N . ILE A 1 69 ? -1.566 -1.373 10.143 1.00 95.56 69 ILE A N 1
ATOM 570 C CA . ILE A 1 69 ? -2.006 -1.280 8.740 1.00 95.56 69 ILE A CA 1
ATOM 571 C C . ILE A 1 69 ? -1.295 -0.123 8.026 1.00 95.56 69 ILE A C 1
ATOM 573 O O . ILE A 1 69 ? -0.797 -0.304 6.912 1.00 95.56 69 ILE A O 1
ATOM 577 N N . ILE A 1 70 ? -1.202 1.041 8.673 1.00 96.62 70 ILE A N 1
ATOM 578 C CA . ILE A 1 70 ? -0.477 2.218 8.175 1.00 96.62 70 ILE A CA 1
ATOM 579 C C . ILE A 1 70 ? 0.998 1.882 7.944 1.00 96.62 70 ILE A C 1
ATOM 581 O O . ILE A 1 70 ? 1.524 2.173 6.873 1.00 96.62 70 ILE A O 1
ATOM 585 N N . ALA A 1 71 ? 1.662 1.239 8.907 1.00 96.38 71 ALA A N 1
ATOM 586 C CA . ALA A 1 71 ? 3.077 0.898 8.803 1.00 96.38 71 ALA A CA 1
ATOM 587 C C . ALA A 1 71 ? 3.358 -0.055 7.631 1.00 96.38 71 ALA A C 1
ATOM 589 O O . ALA A 1 71 ? 4.235 0.218 6.810 1.00 96.38 71 ALA A O 1
ATOM 590 N N . VAL A 1 72 ? 2.584 -1.140 7.511 1.00 96.69 72 VAL A N 1
ATOM 591 C CA . VAL A 1 72 ? 2.721 -2.099 6.401 1.00 96.69 72 VAL A CA 1
ATOM 592 C C . VAL A 1 72 ? 2.452 -1.413 5.064 1.00 96.69 72 VAL A C 1
ATOM 594 O O . VAL A 1 72 ? 3.242 -1.551 4.133 1.00 96.69 72 VAL A O 1
ATOM 597 N N . SER A 1 73 ? 1.387 -0.615 4.980 1.00 96.25 73 SER A N 1
ATOM 598 C CA . SER A 1 73 ? 1.031 0.101 3.751 1.00 96.25 73 SER A CA 1
ATOM 599 C C . SER A 1 73 ? 2.108 1.111 3.352 1.00 96.25 73 SER A C 1
ATOM 601 O O . SER A 1 73 ? 2.483 1.181 2.186 1.00 96.25 73 SER A O 1
ATOM 603 N N . ALA A 1 74 ? 2.681 1.854 4.297 1.00 96.00 74 ALA A N 1
ATOM 604 C CA . ALA A 1 74 ? 3.756 2.798 4.008 1.00 96.00 74 ALA A CA 1
ATOM 605 C C . ALA A 1 74 ? 5.014 2.095 3.465 1.00 96.00 74 ALA A C 1
ATOM 607 O O . ALA A 1 74 ? 5.614 2.569 2.493 1.00 96.00 74 ALA A O 1
ATOM 608 N N . ILE A 1 75 ? 5.394 0.952 4.048 1.00 97.25 75 ILE A N 1
ATOM 609 C CA . ILE A 1 75 ? 6.541 0.148 3.600 1.00 97.25 75 ILE A CA 1
ATOM 610 C C . ILE A 1 75 ? 6.291 -0.402 2.193 1.00 97.25 75 ILE A C 1
ATOM 612 O O . ILE A 1 75 ? 7.102 -0.186 1.289 1.00 97.25 75 ILE A O 1
ATOM 616 N N . GLU A 1 76 ? 5.150 -1.058 1.985 1.00 95.94 76 GLU A N 1
ATOM 617 C CA . GLU A 1 76 ? 4.778 -1.654 0.701 1.00 95.94 76 GLU A CA 1
ATOM 618 C C . GLU A 1 76 ? 4.626 -0.598 -0.399 1.00 95.94 76 GLU A C 1
ATOM 620 O O . GLU A 1 76 ? 5.134 -0.762 -1.514 1.00 95.94 76 GLU A O 1
ATOM 625 N N . GLY A 1 77 ? 3.981 0.528 -0.094 1.00 96.00 77 GLY A N 1
ATOM 626 C CA . GLY A 1 77 ? 3.813 1.638 -1.026 1.00 96.00 77 GLY A CA 1
ATOM 627 C C . GLY A 1 77 ? 5.152 2.227 -1.461 1.00 96.00 77 GLY A C 1
ATOM 628 O O . GLY A 1 77 ? 5.394 2.414 -2.656 1.00 96.00 77 GLY A O 1
ATOM 629 N N . THR A 1 78 ? 6.062 2.432 -0.506 1.00 96.12 78 THR A N 1
ATOM 630 C CA . THR A 1 78 ? 7.415 2.936 -0.778 1.00 96.12 78 THR A CA 1
ATOM 631 C C . THR A 1 78 ? 8.227 1.946 -1.610 1.00 96.12 78 THR A C 1
ATOM 633 O O . THR A 1 78 ? 8.840 2.339 -2.604 1.00 96.12 78 THR A O 1
ATOM 636 N N . GLY A 1 79 ? 8.206 0.657 -1.260 1.00 95.69 79 GLY A N 1
ATOM 637 C CA . GLY A 1 79 ? 8.904 -0.388 -2.013 1.00 95.69 79 GLY A CA 1
ATOM 638 C C . GLY A 1 79 ? 8.433 -0.471 -3.468 1.00 95.69 79 GLY A C 1
ATOM 639 O O . GLY A 1 79 ? 9.248 -0.508 -4.394 1.00 95.69 79 GLY A O 1
ATOM 640 N N . ASN A 1 80 ? 7.119 -0.404 -3.692 1.00 96.38 80 ASN A N 1
ATOM 641 C CA . ASN A 1 80 ? 6.551 -0.380 -5.038 1.00 96.38 80 ASN A CA 1
ATOM 642 C C . ASN A 1 80 ? 6.915 0.903 -5.801 1.00 96.38 80 ASN A C 1
ATOM 644 O O . ASN A 1 80 ? 7.255 0.831 -6.981 1.00 96.38 80 ASN A O 1
ATOM 648 N N . TYR A 1 81 ? 6.947 2.064 -5.144 1.00 95.00 81 TYR A N 1
ATOM 649 C CA . TYR A 1 81 ? 7.389 3.304 -5.786 1.00 95.00 81 TYR A CA 1
ATOM 650 C C . TYR A 1 81 ? 8.860 3.242 -6.225 1.00 95.00 81 TYR A C 1
ATOM 652 O O . TYR A 1 81 ? 9.197 3.647 -7.340 1.00 95.00 81 TYR A O 1
ATOM 660 N N . ILE A 1 82 ? 9.741 2.674 -5.396 1.00 95.12 82 ILE A N 1
ATOM 661 C CA . ILE A 1 82 ? 11.153 2.460 -5.752 1.00 95.12 82 ILE A CA 1
ATOM 662 C C . ILE A 1 82 ? 11.264 1.568 -6.995 1.00 95.12 82 ILE A C 1
ATOM 664 O O . ILE A 1 82 ? 12.002 1.898 -7.929 1.00 95.12 82 ILE A O 1
ATOM 668 N N . ASN A 1 83 ? 10.502 0.473 -7.046 1.00 94.38 83 ASN A N 1
ATOM 669 C CA . ASN A 1 83 ? 10.476 -0.424 -8.202 1.00 94.38 83 ASN A CA 1
ATOM 670 C C . ASN A 1 83 ? 9.952 0.271 -9.466 1.00 94.38 83 ASN A C 1
ATOM 672 O O . ASN A 1 83 ? 10.546 0.123 -10.536 1.00 94.38 83 ASN A O 1
ATOM 676 N N . TYR A 1 84 ? 8.909 1.095 -9.341 1.00 93.00 84 TYR A N 1
ATOM 677 C CA . TYR A 1 84 ? 8.410 1.935 -10.430 1.00 93.00 84 TYR A CA 1
ATOM 678 C C . TYR A 1 84 ? 9.505 2.862 -10.979 1.00 93.00 84 TYR A C 1
ATOM 680 O O . TYR A 1 84 ? 9.741 2.897 -12.189 1.00 93.00 84 TYR A O 1
ATOM 688 N N . VAL A 1 85 ? 10.220 3.577 -10.104 1.00 93.31 85 VAL A N 1
ATOM 689 C CA . VAL A 1 85 ? 11.306 4.487 -10.506 1.00 93.31 85 VAL A CA 1
ATOM 690 C C . VAL A 1 85 ? 12.442 3.722 -11.185 1.00 93.31 85 VAL A C 1
ATOM 692 O O . VAL A 1 85 ? 12.952 4.172 -12.215 1.00 93.31 85 VAL A O 1
ATOM 695 N N . LYS A 1 86 ? 12.834 2.564 -10.643 1.00 92.12 86 LYS A N 1
ATOM 696 C CA . LYS A 1 86 ? 13.887 1.712 -11.210 1.00 92.12 86 LYS A CA 1
ATOM 697 C C . LYS A 1 86 ? 13.525 1.232 -12.618 1.00 92.12 86 LYS A C 1
ATOM 699 O O . LYS A 1 86 ? 14.336 1.365 -13.533 1.00 92.12 86 LYS A O 1
ATOM 704 N N . GLU A 1 87 ? 12.303 0.741 -12.806 1.00 89.62 87 GLU A N 1
ATOM 705 C CA . GLU A 1 87 ? 11.812 0.271 -14.106 1.00 89.62 87 GLU A CA 1
ATOM 706 C C . GLU A 1 87 ? 11.665 1.428 -15.111 1.00 89.62 87 GLU A C 1
ATOM 708 O O . GLU A 1 87 ? 12.019 1.295 -16.283 1.00 89.62 87 GLU A O 1
ATOM 713 N N . SER A 1 88 ? 11.228 2.603 -14.649 1.00 87.88 88 SER A N 1
ATOM 714 C CA . SER A 1 88 ? 11.149 3.820 -15.468 1.00 87.88 88 SER A CA 1
ATOM 715 C C . SER A 1 88 ? 12.521 4.254 -15.994 1.00 87.88 88 SER A C 1
ATOM 717 O O . SER A 1 88 ? 12.655 4.575 -17.176 1.00 87.88 88 SER A O 1
ATOM 719 N N . LYS A 1 89 ? 13.561 4.217 -15.148 1.00 90.44 89 LYS A N 1
ATOM 720 C CA . LYS A 1 89 ? 14.944 4.530 -15.550 1.00 90.44 89 LYS A CA 1
ATOM 721 C C . LYS A 1 89 ? 15.480 3.529 -16.572 1.00 90.44 89 LYS A C 1
ATOM 723 O O . LYS A 1 89 ? 15.906 3.949 -17.645 1.00 90.44 89 LYS A O 1
ATOM 728 N N . LYS A 1 90 ? 15.347 2.227 -16.299 1.00 88.12 90 LYS A N 1
ATOM 729 C CA . LYS A 1 90 ? 15.765 1.149 -17.212 1.00 88.12 90 LYS A CA 1
ATOM 730 C C . LYS A 1 90 ? 15.155 1.306 -18.611 1.00 88.12 90 LYS A C 1
ATOM 732 O O . LYS A 1 90 ? 15.822 1.098 -19.618 1.00 88.12 90 LYS A O 1
ATOM 737 N N . ARG A 1 91 ? 13.885 1.714 -18.691 1.00 84.44 91 ARG A N 1
ATOM 738 C CA . ARG A 1 91 ? 13.183 1.950 -19.966 1.00 84.44 91 ARG A CA 1
ATOM 739 C C . ARG A 1 91 ? 13.653 3.186 -20.716 1.00 84.44 91 ARG A C 1
ATOM 741 O O . ARG A 1 91 ? 13.611 3.188 -21.943 1.00 84.44 91 ARG A O 1
ATOM 748 N N . LYS A 1 92 ? 14.053 4.238 -19.999 1.00 85.62 92 LYS A N 1
ATOM 749 C CA . LYS A 1 92 ? 14.656 5.426 -20.616 1.00 85.62 92 LYS A CA 1
ATOM 750 C C . LYS A 1 92 ? 16.022 5.090 -21.207 1.00 85.62 92 LYS A C 1
ATOM 752 O O . LYS A 1 92 ? 16.298 5.508 -22.320 1.00 85.62 92 LYS A O 1
ATOM 757 N N . GLU A 1 93 ? 16.822 4.300 -20.496 1.00 87.19 93 GLU A N 1
ATOM 758 C CA . GLU A 1 93 ? 18.135 3.841 -20.962 1.00 87.19 93 GLU A CA 1
ATOM 759 C C . GLU A 1 93 ? 18.023 2.918 -22.180 1.00 87.19 93 GLU A C 1
ATOM 761 O O . GLU A 1 93 ? 18.744 3.115 -23.143 1.00 87.19 93 GLU A O 1
ATOM 766 N N . ALA A 1 94 ? 17.068 1.981 -22.200 1.00 80.56 94 ALA A N 1
ATOM 767 C CA . ALA A 1 94 ? 16.853 1.079 -23.339 1.00 80.56 94 ALA A CA 1
ATOM 768 C C . ALA A 1 94 ? 16.282 1.756 -24.605 1.00 80.56 94 ALA A C 1
ATOM 770 O O . ALA A 1 94 ? 16.162 1.109 -25.644 1.00 80.56 94 ALA A O 1
ATOM 771 N N . ARG A 1 95 ? 15.851 3.022 -24.511 1.00 71.94 95 ARG A N 1
ATOM 772 C CA . ARG A 1 95 ? 15.343 3.819 -25.640 1.00 71.94 95 ARG A CA 1
ATOM 773 C C . ARG A 1 95 ? 16.402 4.732 -26.270 1.00 71.94 95 ARG A C 1
ATOM 775 O O . ARG A 1 95 ? 16.111 5.284 -27.329 1.00 71.94 95 ARG A O 1
ATOM 782 N N . ASN A 1 96 ? 17.552 4.907 -25.618 1.00 59.44 96 ASN A N 1
ATOM 783 C CA . ASN A 1 96 ? 18.690 5.693 -26.103 1.00 59.44 96 ASN A CA 1
ATOM 784 C C . ASN A 1 96 ? 19.739 4.777 -26.737 1.00 59.44 96 ASN A C 1
ATOM 786 O O . ASN A 1 96 ? 20.440 5.269 -27.645 1.00 59.44 96 ASN A O 1
#

Mean predicted aligned error: 8.9 Å

Organism: NCBI:txid2448030

pLDDT: mean 87.39, std 10.23, range [59.44, 97.25]

Radius of gyration: 17.87 Å; Cα contacts (8 Å, |Δi|>4): 53; chains: 1; bounding box: 42×31×45 Å

Sequence (96 aa):
MTMELIFTLVIILGIALLIDKIYARVNLENYSPIWEYFFKAFLYGFITVFTLFYGKESLNDVSPLEWAIIAVSAIEGTGNYINYVKESKKRKEARN

Foldseek 3Di:
DVVVVVVVVVVVVVVVVVVVVVVVVDPPVPDQCLVVLVVLLVVLVVLLVCLQDPVDPDSVPRDPVSVVSNVVSNVRSVVSVVVNVVSVVVVVVVVD